Protein AF-A0AA40ER04-F1 (afdb_monomer_lite)

Sequence (169 aa):
MPSSAQPEAAMEPNLLEHGETTNCCTVLLQEVEIYEALRQHPHPNIARYHGCYVGENGGFRGIYLQRYSATLKQRKPAVSEKEKRRLVRGIRDCVAHLHSLGLVHNDLNPSNVMVEGDVAVIIDFDSCRREGAAMGVKGPTPGWGEFTGYATLESDVRNLDQMERYLLG

Secondary structure (DSSP, 8-state):
---------PPPP-------TTTHHHHHHHHHHHHHHHHHS--TTB--EEEEEE-TTS-EEEEEE---SEEHHHHGGG--HHHHHHHHHHHHHHHHHHHHTTEE-S---TTSEEEETTEEEE---TT-EETTPBP-S-PPPTTT----SB--HHHHHHHHHHHHHHHH-

InterPro domains:
  IPR000719 Protein kinase domain [PF00069] (26-130)
  IPR000719 Protein kinase domain [PS50011] (1-169)
  IPR011009 Protein kinase-like domain superfamily [SSF56112] (27-131)
  IPR045133 Serine/threonine-protein kinase/endoribonuclease IRE1/2-like [PTHR13954] (25-133)

Radius of gyration: 17.09 Å; chains: 1; bounding box: 39×37×52 Å

Foldseek 3Di:
DDDDDDDPDDDDDPDDDDDDPPPVVVLQVVLQVVLVVCQVVDDQQAWDWPHWDADPVRHTDGTDTDDADAFQVVCQVPADPVLLVLQLVLLVVVLVSCVVVQKAQQADDRRQWGDHPSHTHGHDSSQIDGFFAFGDPDHYDPPQFDCPRTGHSVGVVSSSVVSSVVRND

pLDDT: mean 84.22, std 20.51, range [30.61, 98.69]

Organism: NCBI:txid314040

Structure (mmCIF, N/CA/C/O backbone):
data_AF-A0AA40ER04-F1
#
_entry.id   AF-A0AA40ER04-F1
#
loop_
_atom_site.group_PDB
_atom_site.id
_atom_site.type_symbol
_atom_site.label_atom_id
_atom_site.label_alt_id
_atom_site.label_comp_id
_atom_site.label_asym_id
_atom_site.label_entity_id
_atom_site.label_seq_id
_atom_site.pdbx_PDB_ins_code
_atom_site.Cartn_x
_atom_site.Cartn_y
_atom_site.Cartn_z
_atom_site.occupancy
_atom_site.B_iso_or_equiv
_atom_site.auth_seq_id
_atom_site.auth_comp_id
_atom_site.auth_asym_id
_atom_site.auth_atom_id
_atom_site.pdbx_PDB_model_num
ATOM 1 N N . MET A 1 1 ? -15.738 19.216 -32.018 1.00 35.31 1 MET A N 1
ATOM 2 C CA . MET A 1 1 ? -14.435 19.479 -31.376 1.00 35.31 1 MET A CA 1
ATOM 3 C C . MET A 1 1 ? -14.650 19.429 -29.870 1.00 35.31 1 MET A C 1
ATOM 5 O O . MET A 1 1 ? -15.203 20.392 -29.349 1.00 35.31 1 MET A O 1
ATOM 9 N N . PRO A 1 2 ? -14.380 18.318 -29.168 1.00 34.62 2 PRO A N 1
ATOM 10 C CA . PRO A 1 2 ? -14.485 18.327 -27.720 1.00 34.62 2 PRO A CA 1
ATOM 11 C C . PRO A 1 2 ? -13.233 18.964 -27.104 1.00 34.62 2 PRO A C 1
ATOM 13 O O . PRO A 1 2 ? -12.128 18.863 -27.628 1.00 34.62 2 PRO A O 1
ATOM 16 N N . SER A 1 3 ? -13.502 19.681 -26.024 1.00 31.41 3 SER A N 1
ATOM 17 C CA . SER A 1 3 ? -12.662 20.610 -25.282 1.00 31.41 3 SER A CA 1
ATOM 18 C C . SER A 1 3 ? -11.473 19.935 -24.589 1.00 31.41 3 SER A C 1
ATOM 20 O O . SER A 1 3 ? -11.616 18.895 -23.949 1.00 31.41 3 SER A O 1
ATOM 22 N N . SER A 1 4 ? -10.303 20.564 -24.705 1.00 38.56 4 SER A N 1
ATOM 23 C CA . SER A 1 4 ? -9.092 20.289 -23.936 1.00 38.56 4 SER A CA 1
ATOM 24 C C . SER A 1 4 ? -9.239 20.841 -22.515 1.00 38.56 4 SER A C 1
ATOM 26 O O . SER A 1 4 ? -8.885 21.989 -22.247 1.00 38.56 4 SER A O 1
ATOM 28 N N . ALA A 1 5 ? -9.776 20.037 -21.601 1.00 35.16 5 ALA A N 1
ATOM 29 C CA . ALA A 1 5 ? -9.676 20.326 -20.176 1.00 35.16 5 ALA A CA 1
ATOM 30 C C . ALA A 1 5 ? -8.281 19.900 -19.686 1.00 35.16 5 ALA A C 1
ATOM 32 O O . ALA A 1 5 ? -7.976 18.710 -19.627 1.00 35.16 5 ALA A O 1
ATOM 33 N N . GLN A 1 6 ? -7.424 20.872 -19.371 1.00 34.06 6 GLN A N 1
ATOM 34 C CA . GLN A 1 6 ? -6.217 20.630 -18.579 1.00 34.06 6 GLN A CA 1
ATOM 35 C C . GLN A 1 6 ? -6.642 20.317 -17.135 1.00 34.06 6 GLN A C 1
ATOM 37 O O . GLN A 1 6 ? -7.456 21.066 -16.590 1.00 34.06 6 GLN A O 1
ATOM 42 N N . PRO A 1 7 ? -6.132 19.257 -16.485 1.00 38.31 7 PRO A N 1
ATOM 43 C CA . PRO A 1 7 ? -6.366 19.077 -15.062 1.00 38.31 7 PRO A CA 1
ATOM 44 C C . PRO A 1 7 ? -5.468 20.048 -14.282 1.00 38.31 7 PRO A C 1
ATOM 46 O O . PRO A 1 7 ? -4.244 19.927 -14.281 1.00 38.31 7 PRO A O 1
ATOM 49 N N . GLU A 1 8 ? -6.094 21.039 -13.646 1.00 38.78 8 GLU A N 1
ATOM 50 C CA . GLU A 1 8 ? -5.449 21.966 -12.717 1.00 38.78 8 GLU A CA 1
ATOM 51 C C . GLU A 1 8 ? -4.882 21.238 -11.482 1.00 38.78 8 GLU A C 1
ATOM 53 O O . GLU A 1 8 ? -5.510 20.344 -10.914 1.00 38.78 8 GLU A O 1
ATOM 58 N N . ALA A 1 9 ? -3.709 21.716 -11.051 1.00 37.84 9 ALA A N 1
ATOM 59 C CA . ALA A 1 9 ? -3.008 21.443 -9.792 1.00 37.84 9 ALA A CA 1
ATOM 60 C C . ALA A 1 9 ? -2.363 20.050 -9.615 1.00 37.84 9 ALA A C 1
ATOM 62 O O . ALA A 1 9 ? -2.684 19.297 -8.695 1.00 37.84 9 ALA A O 1
ATOM 63 N N . ALA A 1 10 ? -1.332 19.767 -10.418 1.00 36.38 10 ALA A N 1
ATOM 64 C CA . ALA A 1 10 ? -0.230 18.912 -9.979 1.00 36.38 10 ALA A CA 1
ATOM 65 C C . ALA A 1 10 ? 0.713 19.751 -9.096 1.00 36.38 10 ALA A C 1
ATOM 67 O O . ALA A 1 10 ? 1.292 20.726 -9.568 1.00 36.38 10 ALA A O 1
ATOM 68 N N . MET A 1 11 ? 0.851 19.409 -7.810 1.00 30.61 11 MET A N 1
ATOM 69 C CA . MET A 1 11 ? 1.989 19.910 -7.035 1.00 30.61 11 MET A CA 1
ATOM 70 C C . MET A 1 11 ? 3.251 19.255 -7.585 1.00 30.61 11 MET A C 1
ATOM 72 O O . MET A 1 11 ? 3.354 18.029 -7.581 1.00 30.61 11 MET A O 1
ATOM 76 N N . GLU A 1 12 ? 4.192 20.072 -8.047 1.00 32.22 12 GLU A N 1
ATOM 77 C CA . GLU A 1 12 ? 5.527 19.626 -8.426 1.00 32.22 12 GLU A CA 1
ATOM 78 C C . GLU A 1 12 ? 6.248 19.069 -7.186 1.00 32.22 12 GLU A C 1
ATOM 80 O O . GLU A 1 12 ? 6.423 19.796 -6.201 1.00 32.22 12 GLU A O 1
ATOM 85 N N . PRO A 1 13 ? 6.673 17.793 -7.175 1.00 35.12 13 PRO A N 1
ATOM 86 C CA . PRO A 1 13 ? 7.616 17.336 -6.176 1.00 35.12 13 PRO A CA 1
ATOM 87 C C . PRO A 1 13 ? 8.986 17.920 -6.527 1.00 35.12 13 PRO A C 1
ATOM 89 O O . PRO A 1 13 ? 9.533 17.685 -7.603 1.00 35.12 13 PRO A O 1
ATOM 92 N N . ASN A 1 14 ? 9.523 18.706 -5.599 1.00 32.12 14 ASN A N 1
ATOM 93 C CA . ASN A 1 14 ? 10.856 19.285 -5.662 1.00 32.12 14 ASN A CA 1
ATOM 94 C C . ASN A 1 14 ? 11.899 18.148 -5.660 1.00 32.12 14 ASN A C 1
ATOM 96 O O . ASN A 1 14 ? 12.243 17.619 -4.602 1.00 32.12 14 ASN A O 1
ATOM 100 N N . LEU A 1 15 ? 12.343 17.716 -6.842 1.00 37.94 15 LEU A N 1
ATOM 101 C CA . LEU A 1 15 ? 13.389 16.709 -6.997 1.00 37.94 15 LEU A CA 1
ATOM 102 C C . LEU A 1 15 ? 14.733 17.417 -7.122 1.00 37.94 15 LEU A C 1
ATOM 104 O O . LEU A 1 15 ? 15.029 18.076 -8.115 1.00 37.94 15 LEU A O 1
ATOM 108 N N . LEU A 1 16 ? 15.503 17.267 -6.048 1.00 34.41 16 LEU A N 1
ATOM 109 C CA . LEU A 1 16 ? 16.890 17.667 -5.895 1.00 34.41 16 LEU A CA 1
ATOM 110 C C . LEU A 1 16 ? 17.686 17.383 -7.174 1.00 34.41 16 LEU A C 1
ATOM 112 O O . LEU A 1 16 ? 17.792 16.244 -7.629 1.00 34.41 16 LEU A O 1
ATOM 116 N N . GLU A 1 17 ? 18.276 18.438 -7.727 1.00 42.50 17 GLU A N 1
ATOM 117 C CA . GLU A 1 17 ? 19.392 18.310 -8.648 1.00 42.50 17 GLU A CA 1
ATOM 118 C C . GLU A 1 17 ? 20.532 17.571 -7.936 1.00 42.50 17 GLU A C 1
ATOM 120 O O . GLU A 1 17 ? 20.844 17.902 -6.791 1.00 42.50 17 GLU A O 1
ATOM 125 N N . HIS A 1 18 ? 21.143 16.615 -8.641 1.00 36.12 18 HIS A N 1
ATOM 126 C CA . HIS A 1 18 ? 22.574 16.263 -8.690 1.00 36.12 18 HIS A CA 1
ATOM 127 C C . HIS A 1 18 ? 22.777 14.738 -8.820 1.00 36.12 18 HIS A C 1
ATOM 129 O O . HIS A 1 18 ? 22.776 13.995 -7.849 1.00 36.12 18 HIS A O 1
ATOM 135 N N . GLY A 1 19 ? 23.011 14.298 -10.064 1.00 36.97 19 GLY A N 1
ATOM 136 C CA . GLY A 1 19 ? 24.136 13.420 -10.407 1.00 36.97 19 GLY A CA 1
ATOM 137 C C . GLY A 1 19 ? 24.206 11.983 -9.878 1.00 36.97 19 GLY A C 1
ATOM 138 O O . GLY A 1 19 ? 25.260 11.625 -9.381 1.00 36.97 19 GLY A O 1
ATOM 139 N N . GLU A 1 20 ? 23.198 11.131 -10.103 1.00 37.19 20 GLU A N 1
ATOM 140 C CA . GLU A 1 20 ? 23.345 9.655 -10.062 1.00 37.19 20 GLU A CA 1
ATOM 141 C C . GLU A 1 20 ? 22.393 8.973 -11.072 1.00 37.19 20 GLU A C 1
ATOM 143 O O . GLU A 1 20 ? 21.400 8.341 -10.721 1.00 37.19 20 GLU A O 1
ATOM 148 N N . THR A 1 21 ? 22.637 9.139 -12.373 1.00 40.69 21 THR A N 1
ATOM 149 C CA . THR A 1 21 ? 21.641 8.845 -13.426 1.00 40.69 21 THR A CA 1
ATOM 150 C C . THR A 1 21 ? 21.500 7.374 -13.844 1.00 40.69 21 THR A C 1
ATOM 152 O O . THR A 1 21 ? 20.601 7.057 -14.623 1.00 40.69 21 THR A O 1
ATOM 155 N N . THR A 1 22 ? 22.317 6.449 -13.330 1.00 39.53 22 THR A N 1
ATOM 156 C CA . THR A 1 22 ? 22.295 5.042 -13.793 1.00 39.53 22 THR A CA 1
ATOM 157 C C . THR A 1 22 ? 21.488 4.104 -12.885 1.00 39.53 22 THR A C 1
ATOM 159 O O . THR A 1 22 ? 20.947 3.115 -13.368 1.00 39.53 22 THR A O 1
ATOM 162 N N . ASN A 1 23 ? 21.360 4.397 -11.584 1.00 46.72 23 ASN A N 1
ATOM 163 C CA . ASN A 1 23 ? 20.699 3.494 -10.625 1.00 46.72 23 ASN A CA 1
ATOM 164 C C . ASN A 1 23 ? 19.205 3.824 -10.425 1.00 46.72 23 ASN A C 1
ATOM 166 O O . ASN A 1 23 ? 18.377 2.927 -10.282 1.00 46.72 23 ASN A O 1
ATOM 170 N N . CYS A 1 24 ? 18.833 5.106 -10.509 1.00 49.16 24 CYS A N 1
ATOM 171 C CA . CYS A 1 24 ? 17.441 5.548 -10.385 1.00 49.16 24 CYS A CA 1
ATOM 172 C C . CYS A 1 24 ? 16.550 5.046 -11.536 1.00 49.16 24 CYS A C 1
ATOM 174 O O . CYS A 1 24 ? 15.403 4.676 -11.303 1.00 49.16 24 CYS A O 1
ATOM 176 N N . CYS A 1 25 ? 17.088 4.955 -12.759 1.00 55.75 25 CYS A N 1
ATOM 177 C CA . CYS A 1 25 ? 16.340 4.506 -13.935 1.00 55.75 25 CYS A CA 1
ATOM 178 C C . CYS A 1 25 ? 15.848 3.053 -13.808 1.00 55.75 25 CYS A C 1
ATOM 180 O O . CYS A 1 25 ? 14.718 2.759 -14.186 1.00 55.75 25 CYS A O 1
ATOM 182 N N . THR A 1 26 ? 16.658 2.147 -13.250 1.00 59.34 26 THR A N 1
ATOM 183 C CA . THR A 1 26 ? 16.305 0.720 -13.133 1.00 59.34 26 THR A CA 1
ATOM 184 C C . THR A 1 26 ? 15.249 0.476 -12.055 1.00 59.34 26 THR A C 1
ATOM 186 O O . THR A 1 26 ? 14.325 -0.305 -12.266 1.00 59.34 26 THR A O 1
ATOM 189 N N . VAL A 1 27 ? 15.357 1.165 -10.913 1.00 60.84 27 VAL A N 1
ATOM 190 C CA . VAL A 1 27 ? 14.390 1.042 -9.808 1.00 60.84 27 VAL A CA 1
ATOM 191 C C . VAL A 1 27 ? 13.018 1.584 -10.221 1.00 60.84 27 VAL A C 1
ATOM 193 O O . VAL A 1 27 ? 12.005 0.947 -9.946 1.00 60.84 27 VAL A O 1
ATOM 196 N N . LEU A 1 28 ? 12.984 2.694 -10.963 1.00 71.19 28 LEU A N 1
ATOM 197 C CA . LEU A 1 28 ? 11.736 3.286 -11.451 1.00 71.19 28 LEU A CA 1
ATOM 198 C C . LEU A 1 28 ? 11.044 2.424 -12.515 1.00 71.19 28 LEU A C 1
ATOM 200 O O . LEU A 1 28 ? 9.823 2.302 -12.494 1.00 71.19 28 LEU A O 1
ATOM 204 N N . LEU A 1 29 ? 11.794 1.791 -13.426 1.00 80.62 29 LEU A N 1
ATOM 205 C CA . LEU A 1 29 ? 11.205 0.868 -14.408 1.00 80.62 29 LEU A CA 1
ATOM 206 C C . LEU A 1 29 ? 10.516 -0.314 -13.725 1.00 80.62 29 LEU A C 1
ATOM 208 O O . LEU A 1 29 ? 9.417 -0.698 -14.115 1.00 80.62 29 LEU A O 1
ATOM 212 N N . GLN A 1 30 ? 11.130 -0.840 -12.669 1.00 84.75 30 GLN A N 1
ATOM 213 C CA . GLN A 1 30 ? 10.554 -1.931 -11.904 1.00 84.75 30 GLN A CA 1
ATOM 214 C C . GLN A 1 30 ? 9.252 -1.537 -11.196 1.00 84.75 30 GLN A C 1
ATOM 216 O O . GLN A 1 30 ? 8.287 -2.298 -11.241 1.00 84.75 30 GLN A O 1
ATOM 221 N N . GLU A 1 31 ? 9.196 -0.365 -10.561 1.00 90.25 31 GLU A N 1
ATOM 222 C CA . GLU A 1 31 ? 7.957 0.104 -9.927 1.00 90.25 31 GLU A CA 1
ATOM 223 C C . GLU A 1 31 ? 6.835 0.281 -10.969 1.00 90.25 31 GLU A C 1
ATOM 225 O O . GLU A 1 31 ? 5.698 -0.144 -10.750 1.00 90.25 31 GLU A O 1
ATOM 230 N N . VAL A 1 32 ? 7.161 0.828 -12.146 1.00 91.12 32 VAL A N 1
ATOM 231 C CA . VAL A 1 32 ? 6.215 0.964 -13.266 1.00 91.12 32 VAL A CA 1
ATOM 232 C C . VAL A 1 32 ? 5.694 -0.395 -13.735 1.00 91.12 32 VAL A C 1
ATOM 234 O O . VAL A 1 32 ? 4.487 -0.546 -13.917 1.00 91.12 32 VAL A O 1
ATOM 237 N N . GLU A 1 33 ? 6.562 -1.395 -13.900 1.00 92.56 33 GLU A N 1
ATOM 238 C CA . GLU A 1 33 ? 6.158 -2.756 -14.282 1.00 92.56 33 GLU A CA 1
ATOM 239 C C . GLU A 1 33 ? 5.182 -3.371 -13.271 1.00 92.56 33 GLU A C 1
ATOM 241 O O . GLU A 1 33 ? 4.193 -3.997 -13.665 1.00 92.56 33 GLU A O 1
ATOM 246 N N . ILE A 1 34 ? 5.418 -3.157 -11.972 1.00 95.62 34 ILE A N 1
ATOM 247 C CA . ILE A 1 34 ? 4.499 -3.598 -10.920 1.00 95.62 34 ILE A CA 1
ATOM 248 C C . ILE A 1 34 ? 3.153 -2.884 -11.052 1.00 95.62 34 ILE A C 1
ATOM 250 O O . ILE A 1 34 ? 2.117 -3.550 -11.063 1.00 95.62 34 ILE A O 1
ATOM 254 N N . TYR A 1 35 ? 3.130 -1.559 -11.203 1.00 95.94 35 TYR A N 1
ATOM 255 C CA . TYR A 1 35 ? 1.871 -0.830 -11.364 1.00 95.94 35 TYR A CA 1
ATOM 256 C C . TYR A 1 35 ? 1.097 -1.237 -12.623 1.00 95.94 35 TYR A C 1
ATOM 258 O O . TYR A 1 35 ? -0.127 -1.363 -12.560 1.00 95.94 35 TYR A O 1
ATOM 266 N N . GLU A 1 36 ? 1.772 -1.491 -13.745 1.00 95.25 36 GLU A N 1
ATOM 267 C CA . GLU A 1 36 ? 1.124 -1.983 -14.966 1.00 95.25 36 GLU A CA 1
ATOM 268 C C . GLU A 1 36 ? 0.555 -3.399 -14.787 1.00 95.25 36 GLU A C 1
ATOM 270 O O . GLU A 1 36 ? -0.543 -3.689 -15.270 1.00 95.25 36 GLU A O 1
ATOM 275 N N . ALA A 1 37 ? 1.232 -4.273 -14.034 1.00 95.69 37 ALA A N 1
ATOM 276 C CA . ALA A 1 37 ? 0.687 -5.582 -13.672 1.00 95.69 37 ALA A CA 1
ATOM 277 C C . ALA A 1 37 ? -0.544 -5.450 -12.756 1.00 95.69 37 ALA A C 1
ATOM 279 O O . ALA A 1 37 ? -1.589 -6.053 -13.013 1.00 95.69 37 ALA A O 1
ATOM 280 N N . LEU A 1 38 ? -0.468 -4.610 -11.720 1.00 97.12 38 LEU A N 1
ATOM 281 C CA . LEU A 1 38 ? -1.578 -4.368 -10.791 1.00 97.12 38 LEU A CA 1
ATOM 282 C C . LEU A 1 38 ? -2.776 -3.698 -11.472 1.00 97.12 38 LEU A C 1
ATOM 284 O O . LEU A 1 38 ? -3.922 -3.954 -11.101 1.00 97.12 38 LEU A O 1
ATOM 288 N N . ARG A 1 39 ? -2.549 -2.894 -12.514 1.00 95.94 39 ARG A N 1
ATOM 289 C CA . ARG A 1 39 ? -3.616 -2.296 -13.328 1.00 95.94 39 ARG A CA 1
ATOM 290 C C . ARG A 1 39 ? -4.491 -3.348 -14.016 1.00 95.94 39 ARG A C 1
ATOM 292 O O . ARG A 1 39 ? -5.684 -3.109 -14.197 1.00 95.94 39 ARG A O 1
ATOM 299 N N . GLN A 1 40 ? -3.926 -4.502 -14.371 1.00 96.75 40 GLN A N 1
ATOM 300 C CA . GLN A 1 40 ? -4.667 -5.628 -14.957 1.00 96.75 40 GLN A CA 1
ATOM 301 C C . GLN A 1 40 ? -5.461 -6.421 -13.905 1.00 96.75 40 GLN A C 1
ATOM 303 O O . GLN A 1 40 ? -6.410 -7.127 -14.248 1.00 96.75 40 GLN A O 1
ATOM 308 N N . HIS A 1 41 ? -5.121 -6.258 -12.624 1.00 97.06 41 HIS A N 1
ATOM 309 C CA . HIS A 1 41 ? -5.730 -6.941 -11.483 1.00 97.06 41 HIS A CA 1
ATOM 310 C C . HIS A 1 41 ? -6.143 -5.931 -10.397 1.00 97.06 41 HIS A C 1
ATOM 312 O O . HIS A 1 41 ? -5.550 -5.908 -9.315 1.00 97.06 41 HIS A O 1
ATOM 318 N N . PRO A 1 42 ? -7.141 -5.067 -10.665 1.00 96.38 42 PRO A N 1
ATOM 319 C CA . PRO A 1 42 ? -7.486 -3.968 -9.771 1.00 96.38 42 PRO A CA 1
ATOM 320 C C . PRO A 1 42 ? -8.032 -4.463 -8.426 1.00 96.38 42 PRO A C 1
ATOM 322 O O . PRO A 1 42 ? -8.833 -5.396 -8.371 1.00 96.38 42 PRO A O 1
ATOM 325 N N . HIS A 1 43 ? -7.665 -3.771 -7.347 1.00 98.31 43 HIS A N 1
ATOM 326 C CA . HIS A 1 43 ? -8.137 -4.048 -5.991 1.00 98.31 43 HIS A CA 1
ATOM 327 C C . HIS A 1 43 ? -8.475 -2.735 -5.260 1.00 98.31 43 HIS A C 1
ATOM 329 O O . HIS A 1 43 ? -7.728 -1.764 -5.400 1.00 98.31 43 HIS A O 1
ATOM 335 N N . PRO A 1 44 ? -9.565 -2.658 -4.467 1.00 97.69 44 PRO A N 1
ATOM 336 C CA . PRO A 1 44 ? -9.982 -1.417 -3.800 1.00 97.69 44 PRO A CA 1
ATOM 337 C C . PRO A 1 44 ? -8.970 -0.881 -2.778 1.00 97.69 44 PRO A C 1
ATOM 339 O O . PRO A 1 44 ? -8.979 0.310 -2.480 1.00 97.69 44 PRO A O 1
ATOM 342 N N . ASN A 1 45 ? -8.101 -1.745 -2.249 1.00 98.56 45 ASN A N 1
ATOM 343 C CA . ASN A 1 45 ? -7.067 -1.382 -1.279 1.00 98.56 45 ASN A CA 1
ATOM 344 C C . ASN A 1 45 ? -5.678 -1.168 -1.911 1.00 98.56 45 ASN A C 1
ATOM 346 O O . ASN A 1 45 ? -4.697 -1.106 -1.179 1.00 98.56 45 ASN A O 1
ATOM 350 N N . ILE A 1 46 ? -5.585 -1.043 -3.240 1.00 98.31 46 ILE A N 1
ATOM 351 C CA . ILE A 1 46 ? -4.358 -0.676 -3.968 1.00 98.31 46 ILE A CA 1
ATOM 352 C C . ILE A 1 46 ? -4.528 0.717 -4.570 1.00 98.31 46 ILE A C 1
ATOM 354 O O . ILE A 1 46 ? -5.604 1.066 -5.064 1.00 98.31 46 ILE A O 1
ATOM 358 N N . ALA A 1 47 ? -3.463 1.516 -4.533 1.00 97.12 47 ALA A N 1
ATOM 359 C CA . ALA A 1 47 ? -3.445 2.835 -5.143 1.00 97.12 47 ALA A CA 1
ATOM 360 C C . ALA A 1 47 ? -3.834 2.770 -6.623 1.00 97.12 47 ALA A C 1
ATOM 362 O O . ALA A 1 47 ? -3.267 2.008 -7.407 1.00 97.12 47 ALA A O 1
ATOM 363 N N . ARG A 1 48 ? -4.798 3.598 -7.033 1.00 96.00 48 ARG A N 1
ATOM 364 C CA . ARG A 1 48 ? -5.181 3.664 -8.442 1.00 96.00 48 ARG A CA 1
ATOM 365 C C . ARG A 1 48 ? -4.064 4.339 -9.232 1.00 96.00 48 ARG A C 1
ATOM 367 O O . ARG A 1 48 ? -3.822 5.535 -9.074 1.00 96.00 48 ARG A O 1
ATOM 374 N N . TYR A 1 49 ? -3.444 3.557 -10.104 1.00 95.88 49 TYR A N 1
ATOM 375 C CA . TYR A 1 49 ? -2.445 4.000 -11.061 1.00 95.88 49 TYR A CA 1
ATOM 376 C C . TYR A 1 49 ? -3.094 4.495 -12.356 1.00 95.88 49 TYR A C 1
ATOM 378 O O . TYR A 1 49 ? -3.935 3.812 -12.946 1.00 95.88 49 TYR A O 1
ATOM 386 N N . HIS A 1 50 ? -2.707 5.695 -12.787 1.00 93.50 50 HIS A N 1
ATOM 387 C CA . HIS A 1 50 ? -3.226 6.353 -13.991 1.00 93.50 50 HIS A CA 1
ATOM 388 C C . HIS A 1 50 ? -2.253 6.287 -15.176 1.00 93.50 50 HIS A C 1
ATOM 390 O O . HIS A 1 50 ? -2.666 6.541 -16.307 1.00 93.50 50 HIS A O 1
ATOM 396 N N . GLY A 1 51 ? -0.989 5.923 -14.944 1.00 91.12 51 GLY A N 1
ATOM 397 C CA . GLY A 1 51 ? 0.051 5.849 -15.972 1.00 91.12 51 GLY A CA 1
ATOM 398 C C . GLY A 1 51 ? 1.350 6.542 -15.560 1.00 91.12 51 GLY A C 1
ATOM 399 O O . GLY A 1 51 ? 1.474 7.085 -14.461 1.00 91.12 51 GLY A O 1
ATOM 400 N N . CYS A 1 52 ? 2.322 6.547 -16.468 1.00 89.00 52 CYS A N 1
ATOM 401 C CA . CYS A 1 52 ? 3.550 7.329 -16.342 1.00 89.00 52 CYS A CA 1
ATOM 402 C C . CYS A 1 52 ? 3.398 8.697 -17.006 1.00 89.00 52 CYS A C 1
ATOM 404 O O . CYS A 1 52 ? 2.771 8.824 -18.058 1.00 89.00 52 CYS A O 1
ATOM 406 N N . TYR A 1 53 ? 4.046 9.707 -16.435 1.00 83.00 53 TYR A N 1
ATOM 407 C CA . TYR A 1 53 ? 4.272 10.980 -17.100 1.00 83.00 53 TYR A CA 1
ATOM 408 C C . TYR A 1 53 ? 5.618 10.940 -17.828 1.00 83.00 53 TYR A C 1
ATOM 410 O O . TYR A 1 53 ? 6.660 10.647 -17.236 1.00 83.00 53 TYR A O 1
ATOM 418 N N . VAL A 1 54 ? 5.586 11.228 -19.126 1.00 81.62 54 VAL A N 1
ATOM 419 C CA . VAL A 1 54 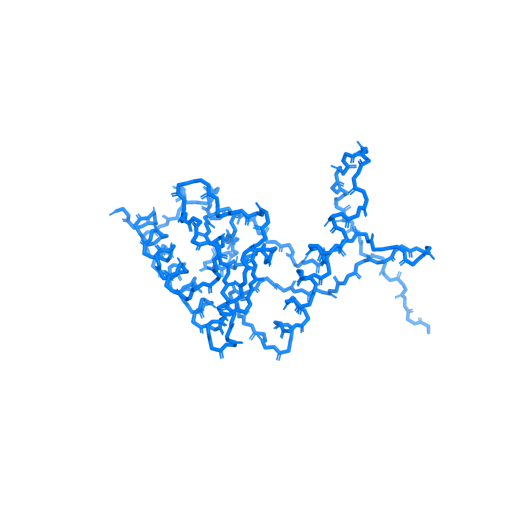? 6.761 11.294 -19.999 1.00 81.62 54 VAL A CA 1
ATOM 420 C C . VAL A 1 54 ? 6.819 12.705 -20.571 1.00 81.62 54 VAL A C 1
ATOM 422 O O . VAL A 1 54 ? 5.822 13.210 -21.081 1.00 81.62 54 VAL A O 1
ATOM 425 N N . GLY A 1 55 ? 7.969 13.364 -20.437 1.00 79.75 55 GLY A N 1
ATOM 426 C CA . GLY A 1 55 ? 8.172 14.711 -20.962 1.00 79.75 55 GLY A CA 1
ATOM 427 C C . GLY A 1 55 ? 8.250 14.732 -22.489 1.00 79.75 55 GLY A C 1
ATOM 428 O O . GLY A 1 55 ? 8.438 13.702 -23.129 1.00 79.75 55 GLY A O 1
ATOM 429 N N . GLU A 1 56 ? 8.186 15.927 -23.076 1.00 82.62 56 GLU A N 1
ATOM 430 C CA . GLU A 1 56 ? 8.221 16.129 -24.537 1.00 82.62 56 GLU A CA 1
ATOM 431 C C . GLU A 1 56 ? 9.463 15.530 -25.221 1.00 82.62 56 GLU A C 1
ATOM 433 O O . GLU A 1 56 ? 9.423 15.163 -26.391 1.00 82.62 56 GLU A O 1
ATOM 438 N N . ASN A 1 57 ? 10.564 15.383 -24.482 1.00 85.12 57 ASN A N 1
ATOM 439 C CA . ASN A 1 57 ? 11.802 14.764 -24.950 1.00 85.12 57 ASN A CA 1
ATOM 440 C C . ASN A 1 57 ? 11.830 13.228 -24.815 1.00 85.12 57 ASN A C 1
ATOM 442 O O . ASN A 1 57 ? 12.885 12.626 -24.999 1.00 85.12 57 ASN A O 1
ATOM 446 N N . GLY A 1 58 ? 10.716 12.593 -24.438 1.00 75.38 58 GLY A N 1
ATOM 447 C CA . GLY A 1 58 ? 10.635 11.151 -24.191 1.00 75.38 58 GLY A CA 1
ATOM 448 C C . GLY A 1 58 ? 11.210 10.701 -22.843 1.00 75.38 58 GLY A C 1
ATOM 449 O O . GLY A 1 58 ? 11.227 9.506 -22.558 1.00 75.38 58 GLY A O 1
ATOM 450 N N . GLY A 1 59 ? 11.675 11.626 -21.997 1.00 77.56 59 GLY A N 1
ATOM 451 C CA . GLY A 1 59 ? 12.213 11.302 -20.676 1.00 77.56 59 GLY A CA 1
ATOM 452 C C . GLY A 1 59 ? 11.113 10.998 -19.659 1.00 77.56 59 GLY A C 1
ATOM 453 O O . GLY A 1 59 ? 10.140 11.747 -19.556 1.00 77.56 59 GLY A O 1
ATOM 454 N N . PHE A 1 60 ? 11.282 9.932 -18.875 1.00 78.88 60 PHE A N 1
ATOM 455 C CA . PHE A 1 60 ? 10.401 9.623 -17.747 1.00 78.88 60 PHE A CA 1
ATOM 456 C C . PHE A 1 60 ? 10.438 10.747 -16.704 1.00 78.88 60 PHE A C 1
ATOM 458 O O . PHE A 1 60 ? 11.505 11.251 -16.350 1.00 78.88 60 PHE A O 1
ATOM 465 N N . ARG A 1 61 ? 9.264 11.150 -16.220 1.00 80.44 61 ARG A N 1
ATOM 466 C CA . ARG A 1 61 ? 9.102 12.230 -15.237 1.00 80.44 61 ARG A CA 1
ATOM 467 C C . ARG A 1 61 ? 8.445 11.769 -13.941 1.00 80.44 61 ARG A C 1
ATOM 469 O O . ARG A 1 61 ? 8.617 12.438 -12.930 1.00 80.44 61 ARG A O 1
ATOM 476 N N . GLY A 1 62 ? 7.712 10.657 -13.955 1.00 82.81 62 GLY A N 1
ATOM 477 C CA . GLY A 1 62 ? 7.118 10.098 -12.744 1.00 82.81 62 GLY A CA 1
ATOM 478 C C . GLY A 1 62 ? 5.942 9.164 -13.003 1.00 82.81 62 GLY A C 1
ATOM 479 O O . GLY A 1 62 ? 5.473 9.014 -14.131 1.00 82.81 62 GLY A O 1
ATOM 480 N N . ILE A 1 63 ? 5.450 8.564 -11.925 1.00 89.69 63 ILE A N 1
ATOM 481 C CA . ILE A 1 63 ? 4.218 7.771 -11.871 1.00 89.69 63 ILE A CA 1
ATOM 482 C C . ILE A 1 63 ? 3.077 8.691 -11.438 1.00 89.69 63 ILE A C 1
ATOM 484 O O . ILE A 1 63 ? 3.221 9.491 -10.513 1.00 89.69 63 ILE A O 1
ATOM 488 N N . TYR A 1 64 ? 1.930 8.575 -12.105 1.00 91.75 64 TYR A N 1
ATOM 489 C CA . TYR A 1 64 ? 0.726 9.320 -11.769 1.00 91.75 64 TYR A CA 1
ATOM 490 C C . TYR A 1 64 ? -0.268 8.421 -11.026 1.00 91.75 64 TYR A C 1
ATOM 492 O O . TYR A 1 64 ? -0.824 7.475 -11.587 1.00 91.75 64 TYR A O 1
ATOM 500 N N . LEU A 1 65 ? -0.484 8.722 -9.743 1.00 94.06 65 LEU A N 1
ATOM 501 C CA . LEU A 1 65 ? -1.389 7.997 -8.850 1.00 94.06 65 LEU A CA 1
ATOM 502 C C . LEU A 1 65 ? -2.569 8.875 -8.432 1.00 94.06 65 LEU A C 1
ATOM 504 O O . LEU A 1 65 ? -2.478 10.102 -8.370 1.00 94.06 65 LEU A O 1
ATOM 508 N N . GLN A 1 66 ? -3.681 8.232 -8.091 1.00 94.81 66 GLN A N 1
ATOM 509 C CA . GLN A 1 66 ? -4.792 8.876 -7.400 1.00 94.81 66 GLN A CA 1
ATOM 510 C C . GLN A 1 66 ? -4.316 9.529 -6.093 1.00 94.81 66 GLN A C 1
ATOM 512 O O . GLN A 1 66 ? -3.587 8.926 -5.307 1.00 94.81 66 GLN A O 1
ATOM 517 N N . ARG A 1 67 ? -4.784 10.753 -5.830 1.00 94.25 67 ARG A N 1
ATOM 518 C CA . ARG A 1 67 ? -4.562 11.431 -4.549 1.00 94.25 67 ARG A CA 1
ATOM 519 C C . ARG A 1 67 ? -5.535 10.909 -3.490 1.00 94.25 67 ARG A C 1
ATOM 521 O O . ARG A 1 67 ? -6.728 10.781 -3.768 1.00 94.25 67 ARG A O 1
ATOM 528 N N . TYR A 1 68 ? -5.014 10.687 -2.285 1.00 95.06 68 TYR A N 1
ATOM 529 C CA . TYR A 1 68 ? -5.752 10.260 -1.093 1.00 95.06 68 TYR A CA 1
ATOM 530 C C . TYR A 1 68 ? -5.539 11.246 0.063 1.00 95.06 68 TYR A C 1
ATOM 532 O O . TYR A 1 68 ? -4.575 12.017 0.057 1.00 95.06 68 TYR A O 1
ATOM 540 N N . SER A 1 69 ? -6.432 11.216 1.050 1.00 94.19 69 SER A N 1
ATOM 541 C CA . SER A 1 69 ? -6.515 12.231 2.108 1.00 94.19 69 SER A CA 1
ATOM 542 C C . SER A 1 69 ? -5.291 12.326 3.031 1.00 94.19 69 SER A C 1
ATOM 544 O O . SER A 1 69 ? -4.756 13.418 3.223 1.00 94.19 69 SER A O 1
ATOM 546 N N . ALA A 1 70 ? -4.858 11.218 3.639 1.00 95.88 70 ALA A N 1
ATOM 547 C CA . ALA A 1 70 ? -3.727 11.200 4.576 1.00 95.88 70 ALA A CA 1
ATOM 548 C C . ALA A 1 70 ? -3.119 9.801 4.704 1.00 95.88 70 ALA A C 1
ATOM 550 O O . ALA A 1 70 ? -3.789 8.806 4.441 1.00 95.88 70 ALA A O 1
ATOM 551 N N . THR A 1 71 ? -1.877 9.713 5.179 1.00 97.56 71 THR A N 1
ATOM 552 C CA . THR A 1 71 ? -1.274 8.422 5.555 1.00 97.56 71 THR A CA 1
ATOM 553 C C . THR A 1 71 ? -1.910 7.868 6.831 1.00 97.56 71 THR A C 1
ATOM 555 O O . THR A 1 71 ? -2.391 8.613 7.694 1.00 97.56 71 THR A O 1
ATOM 558 N N . LEU A 1 72 ? -1.847 6.554 7.016 1.00 96.62 72 LEU A N 1
ATOM 559 C CA . LEU A 1 72 ? -2.286 5.877 8.230 1.00 96.62 72 LEU A CA 1
ATOM 560 C C . LEU A 1 72 ? -1.503 6.372 9.449 1.00 96.62 72 LEU A C 1
ATOM 562 O O . LEU A 1 72 ? -2.093 6.591 10.508 1.00 96.62 72 LEU A O 1
ATOM 566 N N . LYS A 1 73 ? -0.200 6.632 9.283 1.00 95.81 73 LYS A N 1
ATOM 567 C CA . LYS A 1 73 ? 0.657 7.240 10.312 1.00 95.81 73 LYS A CA 1
ATOM 568 C C . LYS A 1 73 ? 0.100 8.571 10.821 1.00 95.81 73 LYS A C 1
ATOM 570 O O . LYS A 1 73 ? 0.073 8.797 12.029 1.00 95.81 73 LYS A O 1
ATOM 575 N N . GLN A 1 74 ? -0.356 9.436 9.916 1.00 95.31 74 GLN A N 1
ATOM 576 C CA . GLN A 1 74 ? -0.956 10.728 10.261 1.00 95.31 74 GLN A CA 1
ATO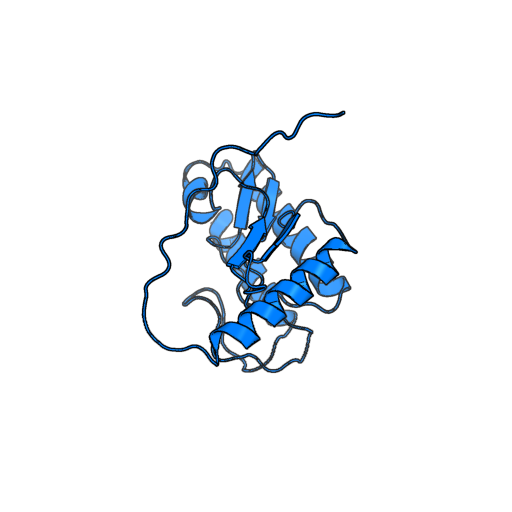M 577 C C . GLN A 1 74 ? -2.365 10.571 10.840 1.00 95.31 74 GLN A C 1
ATOM 579 O O . GLN A 1 74 ? -2.736 11.291 11.765 1.00 95.31 74 GLN A O 1
ATOM 584 N N . ARG A 1 75 ? -3.163 9.641 10.302 1.00 92.69 75 ARG A N 1
ATOM 585 C CA . ARG A 1 75 ? -4.576 9.503 10.667 1.00 92.69 75 ARG A CA 1
ATOM 586 C C . ARG A 1 75 ? -4.781 8.802 12.006 1.00 92.69 75 ARG A C 1
ATOM 588 O O . ARG A 1 75 ? -5.737 9.138 12.703 1.00 92.69 75 ARG A O 1
ATOM 595 N N . LYS A 1 76 ? -3.893 7.874 12.384 1.00 88.50 76 LYS A N 1
ATOM 596 C CA . LYS A 1 76 ? -4.034 6.980 13.549 1.00 88.50 76 LYS A CA 1
ATOM 597 C C . LYS A 1 76 ? -4.563 7.628 14.836 1.00 88.50 76 LYS A C 1
ATOM 599 O O . LYS A 1 76 ? -5.448 7.014 15.430 1.00 88.50 76 LYS A O 1
ATOM 604 N N . PRO A 1 77 ? -4.091 8.808 15.295 1.00 86.12 77 PRO A N 1
ATOM 605 C CA . PRO A 1 77 ? -4.577 9.407 16.543 1.00 86.12 77 PRO A CA 1
ATOM 606 C C . PRO A 1 77 ? -6.088 9.683 16.561 1.00 86.12 77 PRO A C 1
ATOM 608 O O . PRO A 1 77 ? -6.673 9.788 17.633 1.00 86.12 77 PRO A O 1
ATOM 611 N N . ALA A 1 78 ? -6.717 9.789 15.388 1.00 85.50 78 ALA A N 1
ATOM 612 C CA . ALA A 1 78 ? -8.131 10.104 15.218 1.00 85.50 78 ALA A CA 1
ATOM 613 C C . ALA A 1 78 ? -8.989 8.903 14.770 1.00 85.50 78 ALA A C 1
ATOM 615 O O . ALA A 1 78 ? -10.158 9.093 14.444 1.00 85.50 78 ALA A O 1
ATOM 616 N N . VAL A 1 79 ? -8.428 7.688 14.707 1.00 88.94 79 VAL A N 1
ATOM 617 C CA . VAL A 1 79 ? -9.137 6.490 14.224 1.00 88.94 79 VAL A CA 1
ATOM 618 C C . VAL A 1 79 ? -9.792 5.753 15.391 1.00 88.94 79 VAL A C 1
ATOM 620 O O . VAL A 1 79 ? -9.117 5.340 16.337 1.00 88.94 79 VAL A O 1
ATOM 623 N N . SER A 1 80 ? -11.102 5.528 15.306 1.00 92.94 80 SER A N 1
ATOM 624 C CA . SER A 1 80 ? -11.854 4.726 16.276 1.00 92.94 80 SER A CA 1
ATOM 625 C C . SER A 1 80 ? -11.514 3.233 16.200 1.00 92.94 80 SER A C 1
ATOM 627 O O . SER A 1 80 ? -11.077 2.717 15.174 1.00 92.94 80 SER A O 1
ATOM 629 N N . GLU A 1 81 ? -11.819 2.483 17.260 1.00 92.50 81 GLU A N 1
ATOM 630 C CA . GLU A 1 81 ? -11.644 1.020 17.296 1.00 92.50 81 GLU A CA 1
ATOM 631 C C . GLU A 1 81 ? -12.349 0.278 16.157 1.00 92.50 81 GLU A C 1
ATOM 633 O O . GLU A 1 81 ? -11.832 -0.694 15.600 1.00 92.50 81 GLU A O 1
ATOM 638 N N . LYS A 1 82 ? -13.544 0.741 15.780 1.00 93.50 82 LYS A N 1
ATOM 639 C CA . LYS A 1 82 ? -14.305 0.140 14.683 1.00 93.50 82 LYS A CA 1
ATOM 640 C C . LYS A 1 82 ? -13.615 0.383 13.338 1.00 93.50 82 LYS A C 1
ATOM 642 O O . LYS A 1 82 ? -13.579 -0.524 12.511 1.00 93.50 82 LYS A O 1
ATOM 647 N N . GLU A 1 83 ? -13.079 1.582 13.126 1.00 94.88 83 GLU A N 1
ATOM 648 C CA . GLU A 1 83 ? -12.332 1.932 11.915 1.00 94.88 83 GLU A CA 1
ATOM 649 C C . GLU A 1 83 ? -11.003 1.182 11.847 1.00 94.88 83 GLU A C 1
ATOM 651 O O . GLU A 1 83 ? -10.717 0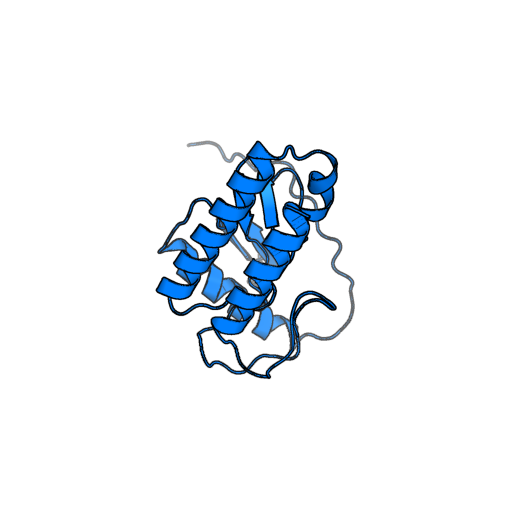.589 10.815 1.00 94.88 83 GLU A O 1
ATOM 656 N N . LYS A 1 84 ? -10.243 1.095 12.947 1.00 95.31 84 LYS A N 1
ATOM 657 C CA . LYS A 1 84 ? -8.985 0.332 13.000 1.00 95.31 84 LYS A CA 1
ATOM 658 C C . LYS A 1 84 ? -9.163 -1.097 12.492 1.00 95.31 84 LYS A C 1
ATOM 660 O O . LYS A 1 84 ? -8.399 -1.539 11.641 1.00 95.31 84 LYS A O 1
ATOM 665 N N . ARG A 1 85 ? -10.212 -1.799 12.938 1.00 95.44 85 ARG A N 1
ATOM 666 C CA . ARG A 1 85 ? -10.523 -3.161 12.464 1.00 95.44 85 ARG A CA 1
ATOM 667 C C . ARG A 1 85 ? -10.850 -3.224 10.970 1.00 95.44 85 ARG A C 1
ATOM 669 O O . ARG A 1 85 ? -10.485 -4.200 10.320 1.00 95.44 85 ARG A O 1
ATOM 676 N N . ARG A 1 86 ? -11.528 -2.209 10.420 1.00 96.56 86 ARG A N 1
ATOM 677 C CA . ARG A 1 86 ? -11.789 -2.125 8.972 1.00 96.56 86 ARG A CA 1
ATOM 678 C C . ARG A 1 86 ? -10.509 -1.868 8.182 1.00 96.56 86 ARG A C 1
ATOM 680 O O . ARG A 1 86 ? -10.285 -2.546 7.188 1.00 96.56 86 ARG A O 1
ATOM 687 N N . LEU A 1 87 ? -9.651 -0.972 8.666 1.00 97.56 87 LEU A N 1
ATOM 688 C CA . LEU A 1 87 ? -8.360 -0.680 8.044 1.00 97.56 87 LEU A CA 1
ATOM 689 C C . LEU A 1 87 ? -7.454 -1.917 8.048 1.00 97.56 87 LEU A C 1
ATOM 691 O O . LEU A 1 87 ? -6.953 -2.285 6.993 1.00 97.56 87 LEU A O 1
ATOM 695 N N . VAL A 1 88 ? -7.316 -2.615 9.184 1.00 97.44 88 VAL A N 1
ATOM 696 C CA . VAL A 1 88 ? -6.560 -3.884 9.264 1.00 97.44 88 VAL A CA 1
ATOM 697 C C . VAL A 1 88 ? -7.081 -4.898 8.246 1.00 97.44 88 VAL A C 1
ATOM 699 O O . VAL A 1 88 ? -6.286 -5.533 7.558 1.00 97.44 88 VAL A O 1
ATOM 702 N N . ARG A 1 89 ? -8.408 -5.041 8.122 1.00 98.00 89 ARG A N 1
ATOM 703 C CA . ARG A 1 89 ? -9.007 -5.942 7.132 1.00 98.00 89 ARG A CA 1
ATOM 704 C C . ARG A 1 89 ? -8.629 -5.545 5.705 1.00 98.00 89 ARG A C 1
ATOM 706 O O . ARG A 1 89 ? -8.137 -6.391 4.978 1.00 98.00 89 ARG A O 1
ATOM 713 N N . GLY A 1 90 ? -8.768 -4.271 5.339 1.00 98.25 90 GLY A N 1
ATOM 714 C CA . GLY A 1 90 ? -8.406 -3.800 3.998 1.00 98.25 90 GLY A CA 1
ATOM 715 C C . GLY A 1 90 ? -6.922 -3.988 3.664 1.00 98.25 90 GLY A C 1
ATOM 716 O O . GLY A 1 90 ? -6.585 -4.354 2.542 1.00 98.25 90 GLY A O 1
ATOM 717 N N . ILE A 1 91 ? -6.027 -3.799 4.641 1.00 98.38 91 ILE A N 1
ATOM 718 C CA . ILE A 1 91 ? -4.588 -4.050 4.455 1.00 98.38 91 ILE A CA 1
ATOM 719 C C . ILE A 1 91 ? -4.338 -5.551 4.239 1.00 98.38 91 ILE A C 1
ATOM 721 O O . ILE A 1 91 ? -3.608 -5.916 3.320 1.00 98.38 91 ILE A O 1
ATOM 725 N N . ARG A 1 92 ? -4.978 -6.429 5.025 1.00 98.44 92 ARG A N 1
ATOM 726 C CA . ARG A 1 92 ? -4.895 -7.890 4.843 1.00 98.44 92 ARG A CA 1
ATOM 727 C C . ARG A 1 92 ? -5.412 -8.336 3.479 1.00 98.44 92 ARG A C 1
ATOM 729 O O . ARG A 1 92 ? -4.732 -9.107 2.811 1.00 98.44 92 ARG A O 1
ATOM 736 N N . ASP A 1 93 ? -6.571 -7.832 3.065 1.00 98.56 93 ASP A N 1
ATOM 737 C CA . ASP A 1 93 ? -7.180 -8.163 1.775 1.00 98.56 93 ASP A CA 1
ATOM 738 C C . ASP A 1 93 ? -6.260 -7.731 0.620 1.00 98.56 93 ASP A C 1
ATOM 740 O O . ASP A 1 93 ? -6.040 -8.489 -0.323 1.00 98.56 93 ASP A O 1
ATOM 744 N N . CYS A 1 94 ? -5.628 -6.556 0.735 1.00 98.50 94 CYS A N 1
ATOM 745 C CA . CYS A 1 94 ? -4.630 -6.099 -0.228 1.00 98.50 94 CYS A CA 1
ATOM 746 C C . CYS A 1 94 ? -3.412 -7.024 -0.309 1.00 98.50 94 CYS A C 1
ATOM 748 O O . CYS A 1 94 ? -2.984 -7.378 -1.405 1.00 98.50 94 CYS A O 1
ATOM 750 N N . VAL A 1 95 ? -2.831 -7.400 0.831 1.00 98.50 95 VAL A N 1
ATOM 751 C CA . VAL A 1 95 ? -1.649 -8.273 0.853 1.00 98.50 95 VAL A CA 1
ATOM 752 C C . VAL A 1 95 ? -1.994 -9.658 0.311 1.00 98.50 95 VAL A C 1
ATOM 754 O O . VAL A 1 95 ? -1.250 -10.182 -0.510 1.00 98.50 95 VAL A O 1
ATOM 757 N N . ALA A 1 96 ? -3.153 -10.214 0.671 1.00 98.69 96 ALA A N 1
ATOM 758 C CA . ALA A 1 96 ? -3.633 -11.473 0.108 1.00 98.69 96 ALA A CA 1
ATOM 759 C C . ALA A 1 96 ? -3.786 -11.396 -1.421 1.00 98.69 96 ALA A C 1
ATOM 761 O O . ALA A 1 96 ? -3.406 -12.330 -2.129 1.00 98.69 96 ALA A O 1
ATOM 762 N N . HIS A 1 97 ? -4.284 -10.268 -1.940 1.00 98.69 97 HIS A N 1
ATOM 763 C CA . HIS A 1 97 ? -4.360 -10.021 -3.379 1.00 98.69 97 HIS A CA 1
ATOM 764 C C . HIS A 1 97 ? -2.972 -9.998 -4.032 1.00 98.69 97 HIS A C 1
ATOM 766 O O . HIS A 1 97 ? -2.758 -10.718 -5.006 1.00 98.69 97 HIS A O 1
ATOM 772 N N . LEU A 1 98 ? -2.006 -9.259 -3.475 1.00 98.50 98 LEU A N 1
ATOM 773 C CA . LEU A 1 98 ? -0.622 -9.241 -3.978 1.00 98.50 98 LEU A CA 1
ATOM 774 C C . LEU A 1 98 ? 0.002 -10.641 -3.977 1.00 98.50 98 LEU A C 1
ATOM 776 O O . LEU A 1 98 ? 0.555 -11.079 -4.987 1.00 98.50 98 LEU A O 1
ATOM 780 N N . HIS A 1 99 ? -0.159 -11.370 -2.875 1.00 98.44 99 HIS A N 1
ATOM 781 C CA . HIS A 1 99 ? 0.370 -12.723 -2.712 1.00 98.44 99 HIS A CA 1
ATOM 782 C C . HIS A 1 99 ? -0.241 -13.688 -3.728 1.00 98.44 99 HIS A C 1
ATOM 784 O O . HIS A 1 99 ? 0.473 -14.514 -4.291 1.00 98.44 99 HIS A O 1
ATOM 790 N N . SER A 1 100 ? -1.530 -13.538 -4.055 1.00 98.50 100 SER A N 1
ATOM 791 C CA . SER A 1 100 ? -2.185 -14.335 -5.104 1.00 98.50 100 SER A CA 1
ATOM 792 C C . SER A 1 100 ? -1.606 -14.104 -6.509 1.00 98.50 100 SER A C 1
ATOM 794 O O . SER A 1 100 ? -1.690 -14.986 -7.361 1.00 98.50 100 SER A O 1
ATOM 796 N N . LEU A 1 101 ? -0.974 -12.947 -6.738 1.00 98.12 101 LEU A N 1
ATOM 797 C CA . LEU A 1 101 ? -0.257 -12.606 -7.971 1.00 98.12 101 LEU A CA 1
ATOM 798 C C . LEU A 1 101 ? 1.233 -12.999 -7.915 1.00 98.12 101 LEU A C 1
ATOM 800 O O . LEU A 1 101 ? 1.981 -12.737 -8.858 1.00 98.12 101 LEU A O 1
ATOM 804 N N . GLY A 1 102 ? 1.685 -13.618 -6.818 1.00 97.88 102 GLY A N 1
ATOM 805 C CA . GLY A 1 102 ? 3.091 -13.942 -6.573 1.00 97.88 102 GLY A CA 1
ATOM 806 C C . GLY A 1 102 ? 3.962 -12.709 -6.318 1.00 97.88 102 GLY A C 1
ATOM 807 O O . GLY A 1 102 ? 5.166 -12.751 -6.584 1.00 97.88 102 GLY A O 1
ATOM 808 N N . LEU A 1 103 ? 3.356 -11.609 -5.861 1.00 98.06 103 LEU A N 1
ATOM 809 C CA . LEU A 1 103 ? 4.021 -10.353 -5.527 1.00 98.06 103 LEU A CA 1
ATOM 810 C C . LEU A 1 103 ? 4.131 -10.185 -4.012 1.00 98.06 103 LEU A C 1
ATOM 812 O O . LEU A 1 103 ? 3.203 -10.499 -3.273 1.00 98.06 103 LEU A O 1
ATOM 816 N N . VAL A 1 104 ? 5.257 -9.637 -3.570 1.00 97.50 104 VAL A N 1
ATOM 817 C CA . VAL A 1 104 ? 5.567 -9.303 -2.177 1.00 97.50 104 VAL A CA 1
ATOM 818 C C . VAL A 1 104 ? 5.828 -7.804 -2.103 1.00 97.50 104 VAL A C 1
ATOM 820 O O . VAL A 1 104 ? 6.594 -7.295 -2.922 1.00 97.50 104 VAL A O 1
ATOM 823 N N . HIS A 1 105 ? 5.216 -7.088 -1.162 1.00 96.50 105 HIS A N 1
ATOM 824 C CA . HIS A 1 105 ? 5.381 -5.637 -1.020 1.00 96.50 105 HIS A CA 1
ATOM 825 C C . HIS A 1 105 ? 6.755 -5.261 -0.440 1.00 96.50 105 HIS A C 1
ATOM 827 O O . HIS A 1 105 ? 7.386 -4.314 -0.907 1.00 96.50 105 HIS A O 1
ATOM 833 N N . ASN A 1 106 ? 7.233 -6.012 0.558 1.00 94.94 106 ASN A N 1
ATOM 834 C CA . ASN A 1 106 ? 8.529 -5.887 1.253 1.00 94.94 106 ASN A CA 1
ATOM 835 C C . ASN A 1 106 ? 8.771 -4.609 2.073 1.00 94.94 106 ASN A C 1
ATOM 837 O O . ASN A 1 106 ? 9.726 -4.572 2.846 1.00 94.94 106 ASN A O 1
ATOM 841 N N . ASP A 1 107 ? 7.952 -3.568 1.931 1.00 95.12 107 ASP A N 1
ATOM 842 C CA . ASP A 1 107 ? 8.068 -2.348 2.749 1.00 95.12 107 ASP A CA 1
ATOM 843 C C . ASP A 1 107 ? 6.722 -1.883 3.322 1.00 95.12 107 ASP A C 1
ATOM 845 O O . ASP A 1 107 ? 6.353 -0.709 3.266 1.00 95.12 107 ASP A O 1
ATOM 849 N N . LEU A 1 108 ? 5.923 -2.831 3.822 1.00 95.69 108 LEU A N 1
ATOM 850 C CA . LEU A 1 108 ? 4.609 -2.511 4.371 1.00 95.69 108 LEU A CA 1
ATOM 851 C C . LEU A 1 108 ? 4.747 -1.809 5.730 1.00 95.69 108 LEU A C 1
ATOM 853 O O . LEU A 1 108 ? 5.144 -2.407 6.729 1.00 95.69 108 LEU A O 1
ATOM 857 N N . ASN A 1 109 ? 4.375 -0.530 5.772 1.00 96.25 109 ASN A N 1
ATOM 858 C CA . ASN A 1 109 ? 4.404 0.297 6.976 1.00 96.25 109 ASN A CA 1
ATOM 859 C C . ASN A 1 109 ? 3.309 1.394 6.933 1.00 96.25 109 ASN A C 1
ATOM 861 O O . ASN A 1 109 ? 2.730 1.639 5.877 1.00 96.25 109 ASN A O 1
ATOM 865 N N . PRO A 1 110 ? 2.985 2.083 8.047 1.00 97.19 110 PRO A N 1
ATOM 866 C CA . PRO A 1 110 ? 1.874 3.036 8.115 1.00 97.19 110 PRO A CA 1
ATOM 867 C C . PRO A 1 110 ? 2.054 4.300 7.273 1.00 97.19 110 PRO A C 1
ATOM 869 O O . PRO A 1 110 ? 1.095 5.051 7.102 1.00 97.19 110 PRO A O 1
ATOM 872 N N . SER A 1 111 ? 3.267 4.588 6.804 1.00 97.19 111 SER A N 1
ATOM 873 C CA . SER A 1 111 ? 3.510 5.675 5.848 1.00 97.19 111 SER A CA 1
ATOM 874 C C . SER A 1 111 ? 3.132 5.247 4.427 1.00 97.19 111 SER A C 1
ATOM 876 O O . SER A 1 111 ? 2.700 6.091 3.652 1.00 97.19 111 SER A O 1
ATOM 878 N N . ASN A 1 112 ? 3.187 3.940 4.143 1.00 97.81 112 ASN A N 1
ATOM 879 C CA . ASN A 1 112 ? 2.877 3.333 2.844 1.00 97.81 112 ASN A CA 1
ATOM 880 C C . ASN A 1 112 ? 1.420 2.838 2.757 1.00 97.81 112 ASN A C 1
ATOM 882 O O . ASN A 1 112 ? 1.039 2.083 1.868 1.00 97.81 112 ASN A O 1
ATOM 886 N N . VAL A 1 113 ? 0.575 3.286 3.689 1.00 98.12 113 VAL A N 1
ATOM 887 C CA . VAL A 1 113 ? -0.872 3.068 3.664 1.00 98.12 113 VAL A CA 1
ATOM 888 C C . VAL A 1 113 ? -1.552 4.426 3.730 1.00 98.12 113 VAL A C 1
ATOM 890 O O . VAL A 1 113 ? -1.409 5.148 4.714 1.00 98.12 113 VAL A O 1
ATOM 893 N N . MET A 1 114 ? -2.316 4.771 2.704 1.00 98.12 114 MET A N 1
ATOM 894 C CA . MET A 1 114 ? -3.218 5.916 2.696 1.00 98.12 114 MET A CA 1
ATOM 895 C C . MET A 1 114 ? -4.568 5.540 3.309 1.00 98.12 114 MET A C 1
ATOM 897 O O . MET A 1 114 ? -4.987 4.383 3.278 1.00 98.12 114 MET A O 1
ATOM 901 N N . VAL A 1 115 ? -5.264 6.528 3.861 1.00 96.38 115 VAL A N 1
ATOM 902 C CA . VAL A 1 115 ? -6.616 6.396 4.403 1.00 96.38 115 VAL A CA 1
ATOM 903 C C . VAL A 1 115 ? -7.530 7.375 3.683 1.00 96.38 115 VAL A C 1
ATOM 905 O O . VAL A 1 115 ? -7.295 8.584 3.711 1.00 96.38 115 VAL A O 1
ATOM 908 N N . GLU A 1 116 ? -8.584 6.844 3.072 1.00 94.12 116 GLU A N 1
ATOM 909 C CA . GLU A 1 116 ? -9.650 7.604 2.421 1.00 94.12 116 GLU A CA 1
ATOM 910 C C . GLU A 1 116 ? -10.990 7.177 3.025 1.00 94.12 116 GLU A C 1
ATOM 912 O O . GLU A 1 116 ? -11.445 6.050 2.831 1.00 94.12 116 GLU A O 1
ATOM 917 N N . GLY A 1 117 ? -11.584 8.042 3.850 1.00 91.38 117 GLY A N 1
ATOM 918 C CA . GLY A 1 117 ? -12.688 7.643 4.725 1.00 91.38 117 GLY A CA 1
ATOM 919 C C . GLY A 1 117 ? -12.273 6.514 5.677 1.00 91.38 117 GLY A C 1
ATOM 920 O O . GLY A 1 117 ? -11.418 6.711 6.543 1.00 91.38 117 GLY A O 1
ATOM 921 N N . ASP A 1 118 ? -12.883 5.338 5.522 1.00 89.50 118 ASP A N 1
ATOM 922 C CA . ASP A 1 118 ? -12.569 4.114 6.268 1.00 89.50 118 ASP A CA 1
ATOM 923 C C . ASP A 1 118 ? -11.880 3.030 5.419 1.00 89.50 118 ASP A C 1
ATOM 925 O O . ASP A 1 118 ? -11.767 1.879 5.855 1.00 89.50 118 ASP A O 1
ATOM 929 N N . VAL A 1 119 ? -11.393 3.404 4.234 1.00 95.81 119 VAL A N 1
ATOM 930 C CA . VAL A 1 119 ? -10.681 2.524 3.307 1.00 95.81 119 VAL A CA 1
ATOM 931 C C . VAL A 1 119 ? -9.177 2.730 3.459 1.00 95.81 119 VAL A C 1
ATOM 933 O O . VAL A 1 119 ? -8.673 3.847 3.339 1.00 95.81 119 VAL A O 1
ATOM 936 N N . ALA A 1 120 ? -8.456 1.637 3.709 1.00 97.94 120 ALA A N 1
ATOM 937 C CA . ALA A 1 120 ? -6.999 1.602 3.641 1.00 97.94 120 ALA A CA 1
ATOM 938 C C . ALA A 1 120 ? -6.553 1.362 2.195 1.00 97.94 120 ALA A C 1
ATOM 940 O O . ALA A 1 120 ? -7.107 0.491 1.525 1.00 97.94 120 ALA A O 1
ATOM 941 N N . VAL A 1 121 ? -5.550 2.092 1.723 1.00 98.56 121 VAL A N 1
ATOM 942 C CA . VAL A 1 121 ? -5.014 1.956 0.366 1.00 98.56 121 VAL A CA 1
ATOM 943 C C . VAL A 1 121 ? -3.496 1.860 0.428 1.00 98.56 121 VAL A C 1
ATOM 945 O O . VAL A 1 121 ? -2.844 2.801 0.867 1.00 98.56 121 VAL A O 1
ATOM 948 N N . ILE A 1 122 ? -2.930 0.735 0.002 1.00 98.50 122 ILE A N 1
ATOM 949 C CA . ILE A 1 122 ? -1.481 0.530 -0.058 1.00 98.50 122 ILE A CA 1
ATOM 950 C C . ILE A 1 122 ? -0.902 1.306 -1.247 1.00 98.50 122 ILE A C 1
ATOM 952 O O . ILE A 1 122 ? -1.455 1.274 -2.352 1.00 98.50 122 ILE A O 1
ATOM 956 N N . ILE A 1 123 ? 0.192 2.019 -0.986 1.00 97.06 123 ILE A N 1
ATOM 957 C CA . ILE A 1 123 ? 0.996 2.803 -1.934 1.00 97.06 123 ILE A CA 1
ATOM 958 C C . ILE A 1 123 ? 2.468 2.365 -1.836 1.00 97.06 123 ILE A C 1
ATOM 960 O O . ILE A 1 123 ? 2.806 1.609 -0.932 1.00 97.06 123 ILE A O 1
ATOM 964 N N . ASP A 1 124 ? 3.328 2.937 -2.686 1.00 94.06 124 ASP A N 1
ATOM 965 C CA . ASP A 1 124 ? 4.794 2.772 -2.657 1.00 94.06 124 ASP A CA 1
ATOM 966 C C . ASP A 1 124 ? 5.231 1.322 -2.920 1.00 94.06 124 ASP A C 1
ATOM 968 O O . ASP A 1 124 ? 5.573 0.555 -2.019 1.00 94.06 124 ASP A O 1
ATOM 972 N N . PHE A 1 125 ? 5.214 0.954 -4.204 1.00 94.56 125 PHE A N 1
ATOM 973 C CA . PHE A 1 125 ? 5.560 -0.388 -4.674 1.00 94.56 125 PHE A CA 1
ATOM 974 C C . PHE A 1 125 ? 7.027 -0.486 -5.125 1.00 94.56 125 PHE A C 1
ATOM 976 O O . PHE A 1 125 ? 7.414 -1.477 -5.745 1.00 94.56 125 PHE A O 1
ATOM 983 N N . ASP A 1 126 ? 7.872 0.486 -4.774 1.00 91.38 126 ASP A N 1
ATOM 984 C CA . ASP A 1 126 ? 9.306 0.510 -5.102 1.00 91.38 126 ASP A CA 1
ATOM 985 C C . ASP A 1 126 ? 10.043 -0.768 -4.685 1.00 91.38 126 ASP A C 1
ATOM 987 O O . ASP A 1 126 ? 10.929 -1.272 -5.385 1.00 91.38 126 ASP A O 1
ATOM 991 N N . SER A 1 127 ? 9.690 -1.287 -3.507 1.00 92.38 127 SER A N 1
ATOM 992 C CA . SER A 1 127 ? 10.271 -2.497 -2.917 1.00 92.38 127 SER A CA 1
ATOM 993 C C . SER A 1 127 ? 9.527 -3.764 -3.342 1.00 92.38 127 SER A C 1
ATOM 995 O O . SER A 1 127 ? 9.929 -4.871 -2.971 1.00 92.38 127 SER A O 1
ATOM 997 N N . CYS A 1 128 ? 8.459 -3.630 -4.132 1.00 94.62 128 CYS A N 1
ATOM 998 C CA . CYS A 1 128 ? 7.632 -4.754 -4.525 1.00 94.62 128 CYS A CA 1
ATOM 999 C C . CYS A 1 128 ? 8.369 -5.645 -5.524 1.00 94.62 128 CYS A C 1
ATOM 1001 O O . CYS A 1 128 ? 8.995 -5.180 -6.480 1.00 94.62 128 CYS A O 1
ATOM 1003 N N . ARG A 1 129 ? 8.344 -6.952 -5.282 1.00 94.06 129 ARG A N 1
ATOM 1004 C CA . ARG A 1 129 ? 9.092 -7.945 -6.058 1.00 94.06 129 ARG A CA 1
ATOM 1005 C C . ARG A 1 129 ? 8.269 -9.215 -6.207 1.00 94.06 129 ARG A C 1
ATOM 1007 O O . ARG A 1 129 ? 7.368 -9.472 -5.415 1.00 94.06 129 ARG A O 1
ATOM 1014 N N . ARG A 1 130 ? 8.624 -10.049 -7.188 1.00 95.88 130 ARG A N 1
ATOM 1015 C CA . ARG A 1 130 ? 8.133 -11.431 -7.222 1.00 95.88 130 ARG A CA 1
ATOM 1016 C C . ARG A 1 130 ? 8.689 -12.209 -6.033 1.00 95.88 130 ARG A C 1
ATOM 1018 O O . ARG A 1 130 ? 9.835 -11.984 -5.641 1.00 95.88 130 ARG A O 1
ATOM 1025 N N . GLU A 1 131 ? 7.903 -13.131 -5.495 1.00 97.12 131 GLU A N 1
ATOM 1026 C CA . GLU A 1 131 ? 8.371 -14.049 -4.456 1.00 97.12 131 GLU A CA 1
ATOM 1027 C C . GLU A 1 131 ? 9.670 -14.759 -4.886 1.00 97.12 131 GLU A C 1
ATOM 1029 O O . GLU A 1 131 ? 9.804 -15.218 -6.023 1.00 97.12 131 GLU A O 1
ATOM 1034 N N . GLY A 1 132 ? 10.649 -14.803 -3.981 1.00 95.69 132 GLY A N 1
ATOM 1035 C CA . GLY A 1 132 ? 11.966 -15.402 -4.197 1.00 95.69 132 GLY A CA 1
ATOM 1036 C C . GLY A 1 132 ? 12.967 -14.524 -4.953 1.00 95.69 132 GLY A C 1
ATOM 1037 O O . GLY A 1 132 ? 14.136 -14.895 -5.053 1.00 95.69 132 GLY A O 1
ATOM 1038 N N . ALA A 1 133 ? 12.566 -13.359 -5.472 1.00 94.12 133 ALA A N 1
ATOM 1039 C CA . ALA A 1 133 ? 13.498 -12.452 -6.137 1.00 94.12 133 ALA A CA 1
ATOM 1040 C C . ALA A 1 133 ? 14.469 -11.808 -5.135 1.00 94.12 133 ALA A C 1
ATOM 1042 O O . ALA A 1 133 ? 14.100 -11.504 -4.000 1.00 94.12 133 ALA A O 1
ATOM 1043 N N . ALA A 1 134 ? 15.707 -11.563 -5.571 1.00 91.81 134 ALA A N 1
ATOM 1044 C CA . ALA A 1 134 ? 16.693 -10.854 -4.765 1.00 91.81 134 ALA A CA 1
ATOM 1045 C C . ALA A 1 134 ? 16.234 -9.414 -4.480 1.00 91.81 134 ALA A C 1
ATOM 1047 O O . ALA A 1 134 ? 15.748 -8.706 -5.369 1.00 91.81 134 ALA A O 1
ATOM 1048 N N . MET A 1 135 ? 16.409 -8.983 -3.235 1.00 88.25 135 MET A N 1
ATOM 1049 C CA . MET A 1 135 ? 16.172 -7.604 -2.831 1.00 88.25 135 MET A CA 1
ATOM 1050 C C . MET A 1 135 ? 17.288 -6.703 -3.364 1.00 88.25 135 MET A C 1
ATOM 1052 O O . MET A 1 135 ? 18.453 -7.094 -3.422 1.00 88.25 135 MET A O 1
ATOM 1056 N N . GLY A 1 136 ? 16.918 -5.486 -3.767 1.00 79.94 136 GLY A N 1
ATOM 1057 C CA . GLY A 1 136 ? 17.875 -4.466 -4.184 1.00 79.94 136 GLY A CA 1
ATOM 1058 C C . GLY A 1 136 ? 18.568 -3.795 -2.995 1.00 79.94 136 GLY A C 1
ATOM 1059 O O . GLY A 1 136 ? 18.572 -4.295 -1.874 1.00 79.94 136 GLY A O 1
ATOM 1060 N N . VAL A 1 137 ? 19.123 -2.607 -3.241 1.00 74.44 137 VAL A N 1
ATOM 1061 C CA . VAL A 1 137 ? 19.820 -1.809 -2.214 1.00 74.44 137 VAL A CA 1
ATOM 1062 C C . VAL A 1 137 ? 18.850 -1.238 -1.164 1.00 74.44 137 VAL A C 1
ATOM 1064 O O . VAL A 1 137 ? 19.247 -0.974 -0.031 1.00 74.44 137 VAL A O 1
ATOM 1067 N N . LYS A 1 138 ? 17.571 -1.053 -1.529 1.00 75.31 138 LYS A N 1
ATOM 1068 C CA . LYS A 1 138 ? 16.509 -0.572 -0.632 1.00 75.31 138 LYS A CA 1
ATOM 1069 C C . LYS A 1 138 ? 16.029 -1.738 0.239 1.00 75.31 138 LYS A C 1
ATOM 1071 O O . LYS A 1 138 ? 15.440 -2.696 -0.260 1.00 75.31 138 LYS A O 1
ATOM 1076 N N . GLY A 1 139 ? 16.323 -1.658 1.533 1.00 77.62 139 GLY A N 1
ATOM 1077 C CA . GLY A 1 139 ? 15.766 -2.550 2.545 1.00 77.62 139 GLY A CA 1
ATOM 1078 C C . GLY A 1 139 ? 14.441 -2.031 3.114 1.00 77.62 139 GLY A C 1
ATOM 1079 O O . GLY A 1 139 ? 14.039 -0.911 2.796 1.00 77.62 139 GLY A O 1
ATOM 1080 N N . PRO A 1 140 ? 13.768 -2.826 3.963 1.00 86.50 140 PRO A N 1
ATOM 1081 C CA . PRO A 1 140 ? 12.545 -2.398 4.632 1.00 86.50 140 PRO A CA 1
ATOM 1082 C C . PRO A 1 140 ? 12.792 -1.187 5.538 1.00 86.50 140 PRO A C 1
ATOM 1084 O O . PRO A 1 140 ? 13.890 -0.995 6.074 1.00 86.50 140 PRO A O 1
ATOM 1087 N N . THR A 1 141 ? 11.744 -0.400 5.762 1.00 89.56 141 THR A N 1
ATOM 1088 C CA . THR A 1 141 ? 11.770 0.738 6.683 1.00 89.56 141 THR A CA 1
ATOM 1089 C C . THR A 1 141 ? 12.249 0.301 8.079 1.00 89.56 141 THR A C 1
ATOM 1091 O O . THR A 1 141 ? 11.723 -0.679 8.626 1.00 89.56 141 THR A O 1
ATOM 1094 N N . PRO A 1 142 ? 13.206 1.023 8.708 1.00 89.62 142 PRO A N 1
ATOM 1095 C CA . PRO A 1 142 ? 13.710 0.680 10.032 1.00 89.62 142 PRO A CA 1
ATOM 1096 C C . PRO A 1 142 ? 12.593 0.495 11.058 1.00 89.62 142 PRO A C 1
ATOM 1098 O O . PRO A 1 142 ? 11.716 1.346 11.225 1.00 89.62 142 PRO A O 1
ATOM 1101 N N . GLY A 1 143 ? 12.643 -0.639 11.752 1.00 90.00 143 GLY A N 1
ATOM 1102 C CA . GLY A 1 143 ? 11.659 -1.006 12.758 1.00 90.00 143 GLY A CA 1
ATOM 1103 C C . GLY A 1 143 ? 10.351 -1.562 12.206 1.00 90.00 143 GLY A C 1
ATOM 1104 O O . GLY A 1 143 ? 9.496 -1.845 13.028 1.00 90.00 143 GLY A O 1
ATOM 1105 N N . TRP A 1 144 ? 10.179 -1.733 10.889 1.00 90.56 144 TRP A N 1
ATOM 1106 C CA . TRP A 1 144 ? 9.001 -2.390 10.299 1.00 90.56 144 TRP A CA 1
ATOM 1107 C C . TRP A 1 144 ? 9.294 -3.757 9.701 1.00 90.56 144 TRP A C 1
ATOM 1109 O O . TRP A 1 144 ? 8.419 -4.609 9.762 1.00 90.56 144 TRP A O 1
ATOM 1119 N N . GLY A 1 145 ? 10.498 -3.998 9.179 1.00 85.31 145 GLY A N 1
ATOM 1120 C CA . GLY A 1 145 ? 10.879 -5.286 8.600 1.00 85.31 145 GLY A CA 1
ATOM 1121 C C . GLY A 1 145 ? 12.356 -5.615 8.782 1.00 85.31 145 GLY A C 1
ATOM 1122 O O . GLY A 1 145 ? 13.146 -4.794 9.246 1.00 85.31 145 GLY A O 1
ATOM 1123 N N . GLU A 1 146 ? 12.716 -6.833 8.392 1.00 85.62 146 GLU A N 1
ATOM 1124 C CA . GLU A 1 146 ? 14.083 -7.347 8.404 1.00 85.62 146 GLU A CA 1
ATOM 1125 C C . GLU A 1 146 ? 14.561 -7.570 6.968 1.00 85.62 146 GLU A C 1
ATOM 1127 O O . GLU A 1 146 ? 13.828 -8.099 6.131 1.00 85.62 146 GLU A O 1
ATOM 1132 N N . PHE A 1 147 ? 15.794 -7.159 6.671 1.00 85.19 147 PHE A N 1
ATOM 1133 C CA . PHE A 1 147 ? 16.389 -7.404 5.365 1.00 85.19 147 PHE A CA 1
ATOM 1134 C C . PHE A 1 147 ? 16.913 -8.841 5.282 1.00 85.19 147 PHE A C 1
ATOM 1136 O O . PHE A 1 147 ? 17.960 -9.163 5.837 1.00 85.19 147 PHE A O 1
ATOM 1143 N N . THR A 1 148 ? 16.200 -9.695 4.554 1.00 83.94 148 THR A N 1
A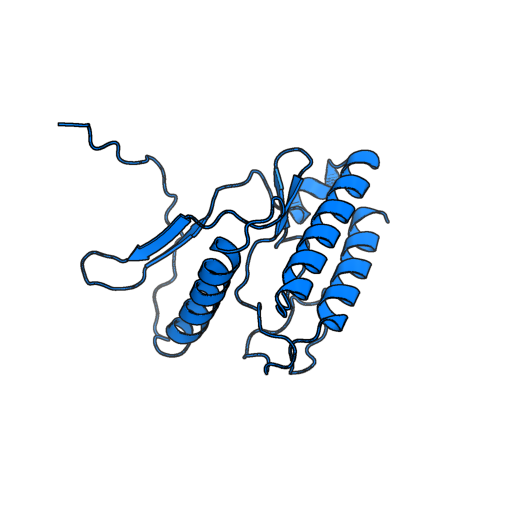TOM 1144 C CA . THR A 1 148 ? 16.545 -11.116 4.354 1.00 83.94 148 THR A CA 1
ATOM 1145 C C . THR A 1 148 ? 17.328 -11.372 3.061 1.00 83.94 148 THR A C 1
ATOM 1147 O O . THR A 1 148 ? 17.695 -12.508 2.770 1.00 83.94 148 THR A O 1
ATOM 1150 N N . GLY A 1 149 ? 17.555 -10.336 2.246 1.00 90.00 149 GLY A N 1
ATOM 1151 C CA . GLY A 1 149 ? 18.178 -10.437 0.922 1.00 90.00 149 GLY A CA 1
ATOM 1152 C C . GLY A 1 149 ? 17.251 -10.931 -0.196 1.00 90.00 149 GLY A C 1
ATOM 1153 O O . GLY A 1 149 ? 17.592 -10.762 -1.364 1.00 90.00 149 GLY A O 1
ATOM 1154 N N . TYR A 1 150 ? 16.070 -11.469 0.128 1.00 93.81 150 TYR A N 1
ATOM 1155 C CA . TYR A 1 150 ? 15.093 -11.976 -0.843 1.00 93.81 150 TYR A CA 1
ATOM 1156 C C . TYR A 1 150 ? 13.662 -11.592 -0.460 1.00 93.81 150 TYR A C 1
ATOM 1158 O O . TYR A 1 150 ? 13.314 -11.542 0.719 1.00 93.81 150 TYR A O 1
ATOM 1166 N N . ALA A 1 151 ? 12.818 -11.368 -1.461 1.00 94.81 151 ALA A N 1
ATOM 1167 C CA . ALA A 1 151 ? 11.397 -11.124 -1.271 1.00 94.81 151 ALA A CA 1
ATOM 1168 C C . ALA A 1 151 ? 10.685 -12.410 -0.832 1.00 94.81 151 ALA A C 1
ATOM 1170 O O . ALA A 1 151 ? 10.743 -13.422 -1.531 1.00 94.81 151 ALA A O 1
ATOM 1171 N N . THR A 1 152 ? 9.995 -12.382 0.308 1.00 95.50 152 THR A N 1
ATOM 1172 C CA . THR A 1 152 ? 9.268 -13.552 0.832 1.00 95.50 152 THR A CA 1
ATOM 1173 C C . THR A 1 152 ? 7.884 -13.151 1.313 1.00 95.50 152 THR A C 1
ATOM 1175 O O . THR A 1 152 ? 7.739 -12.116 1.962 1.00 95.50 152 THR A O 1
ATOM 1178 N N . LEU A 1 153 ? 6.873 -13.985 1.054 1.00 96.44 153 LEU A N 1
ATOM 1179 C CA . LEU A 1 153 ? 5.513 -13.748 1.557 1.00 96.44 153 LEU A CA 1
ATOM 1180 C C . LEU A 1 153 ? 5.504 -13.617 3.088 1.00 96.44 153 LEU A C 1
ATOM 1182 O O . LEU A 1 153 ? 4.765 -12.809 3.644 1.00 96.44 153 LEU A O 1
ATOM 1186 N N . GLU A 1 154 ? 6.382 -14.362 3.766 1.00 95.25 154 GLU A N 1
ATOM 1187 C CA . GLU A 1 154 ? 6.559 -14.297 5.217 1.00 95.25 154 GLU A CA 1
ATOM 1188 C C . GLU A 1 154 ? 6.964 -12.894 5.701 1.00 95.25 154 GLU A C 1
ATOM 1190 O O . GLU A 1 154 ? 6.504 -12.458 6.756 1.00 95.25 154 GLU A O 1
ATOM 1195 N N . SER A 1 155 ? 7.774 -12.153 4.934 1.00 92.81 155 SER A N 1
ATOM 1196 C CA . SER A 1 155 ? 8.124 -10.768 5.271 1.00 92.81 155 SER A CA 1
ATOM 1197 C C . SER A 1 155 ? 6.882 -9.881 5.372 1.00 92.81 155 SER A C 1
ATOM 1199 O O . SER A 1 155 ? 6.698 -9.223 6.398 1.00 92.81 155 SER A O 1
ATOM 1201 N N . ASP A 1 156 ? 5.988 -9.930 4.381 1.00 96.31 156 ASP A N 1
ATOM 1202 C CA . ASP A 1 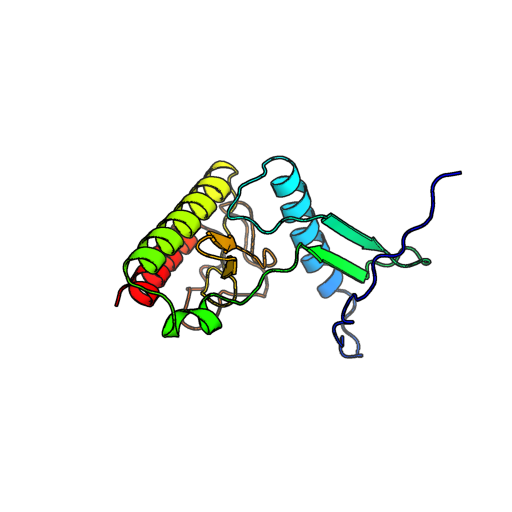156 ? 4.734 -9.168 4.414 1.00 96.31 156 ASP A CA 1
ATOM 1203 C C . ASP A 1 156 ? 3.804 -9.644 5.541 1.00 96.31 156 ASP A C 1
ATOM 1205 O O . ASP A 1 156 ? 3.152 -8.820 6.181 1.00 96.31 156 ASP A O 1
ATOM 1209 N N . VAL A 1 157 ? 3.754 -10.951 5.831 1.00 96.31 157 VAL A N 1
ATOM 1210 C CA . VAL A 1 157 ? 2.965 -11.496 6.955 1.00 96.31 157 VAL A CA 1
ATOM 1211 C C . VAL A 1 157 ? 3.461 -10.938 8.290 1.00 96.31 157 VAL A C 1
ATOM 1213 O O . VAL A 1 157 ? 2.659 -10.483 9.107 1.00 96.31 157 VAL A O 1
ATOM 1216 N N . ARG A 1 158 ? 4.779 -10.876 8.504 1.00 95.00 158 ARG A N 1
ATOM 1217 C CA . ARG A 1 158 ? 5.348 -10.253 9.708 1.00 95.00 158 ARG A CA 1
ATOM 1218 C C . ARG A 1 158 ? 5.027 -8.760 9.778 1.00 95.00 158 ARG A C 1
ATOM 1220 O O . ARG A 1 158 ? 4.660 -8.267 10.849 1.00 95.00 158 ARG A O 1
ATOM 1227 N N . ASN A 1 159 ? 5.108 -8.043 8.654 1.00 94.50 159 ASN A N 1
ATOM 1228 C CA . ASN A 1 159 ? 4.729 -6.629 8.604 1.00 94.50 159 ASN A CA 1
ATOM 1229 C C . ASN A 1 159 ? 3.229 -6.427 8.889 1.00 94.50 159 ASN A C 1
ATOM 1231 O O . ASN A 1 159 ? 2.864 -5.462 9.561 1.00 94.50 159 ASN A O 1
ATOM 1235 N N . LEU A 1 160 ? 2.358 -7.3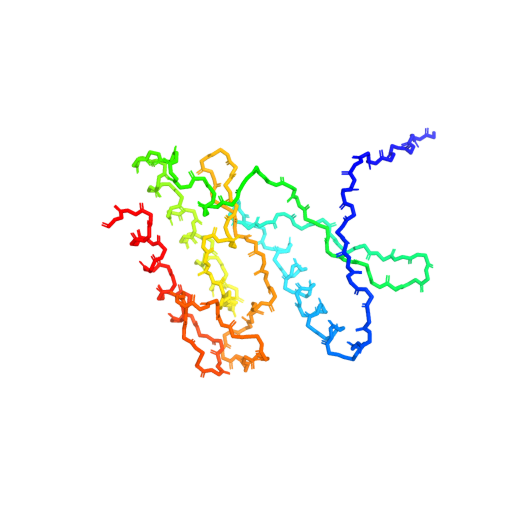32 8.429 1.00 95.69 160 LEU A N 1
ATOM 1236 C CA . LEU A 1 160 ? 0.922 -7.322 8.723 1.00 95.69 160 LEU A CA 1
ATOM 1237 C C . LEU A 1 160 ? 0.643 -7.500 10.215 1.00 95.69 160 LEU A C 1
ATOM 1239 O O . LEU A 1 160 ? -0.129 -6.726 10.785 1.00 95.69 160 LEU A O 1
ATOM 1243 N N . ASP A 1 161 ? 1.284 -8.472 10.861 1.00 95.56 161 ASP A N 1
ATOM 1244 C CA . ASP A 1 161 ? 1.138 -8.685 12.304 1.00 95.56 161 ASP A CA 1
ATOM 1245 C C . ASP A 1 161 ? 1.589 -7.450 13.087 1.00 95.56 161 ASP A C 1
ATOM 1247 O O . ASP A 1 161 ? 0.970 -7.035 14.070 1.00 95.56 161 ASP A O 1
ATOM 1251 N N . GLN A 1 162 ? 2.676 -6.821 12.645 1.00 95.75 162 GLN A N 1
ATOM 1252 C CA . GLN A 1 162 ? 3.140 -5.576 13.232 1.00 95.75 162 GLN A CA 1
ATOM 1253 C C . GLN A 1 162 ? 2.173 -4.409 12.981 1.00 95.75 162 GLN A C 1
ATOM 1255 O O . GLN A 1 162 ? 1.934 -3.615 13.893 1.00 95.75 162 GLN A O 1
ATOM 1260 N N . MET A 1 163 ? 1.581 -4.314 11.790 1.00 95.12 163 MET A N 1
ATOM 1261 C CA . MET A 1 163 ? 0.565 -3.314 11.453 1.00 95.12 163 MET A CA 1
ATOM 1262 C C . MET A 1 163 ? -0.682 -3.461 12.330 1.00 95.12 163 MET A C 1
ATOM 1264 O O . MET A 1 163 ? -1.249 -2.464 12.786 1.00 95.12 163 MET A O 1
ATOM 1268 N N . GLU A 1 164 ? -1.097 -4.697 12.604 1.00 95.44 164 GLU A N 1
ATOM 1269 C CA . GLU A 1 164 ? -2.224 -4.977 13.488 1.00 95.44 164 GLU A CA 1
ATOM 1270 C C . GLU A 1 164 ? -1.931 -4.537 14.924 1.00 95.44 164 GLU A C 1
ATOM 1272 O O . GLU A 1 164 ? -2.731 -3.788 15.488 1.00 95.44 164 GLU A O 1
ATOM 1277 N N . ARG A 1 165 ? -0.765 -4.895 15.483 1.00 95.19 165 ARG A N 1
ATOM 1278 C CA . ARG A 1 165 ? -0.324 -4.402 16.805 1.00 95.19 165 ARG A CA 1
ATOM 1279 C C . ARG A 1 165 ? -0.259 -2.879 16.838 1.00 95.19 165 ARG A C 1
ATOM 1281 O O . ARG A 1 165 ? -0.769 -2.245 17.755 1.00 95.19 165 ARG A O 1
ATOM 1288 N N . TYR A 1 166 ? 0.303 -2.270 15.795 1.00 94.62 166 TYR A N 1
ATOM 1289 C CA . TYR A 1 166 ? 0.374 -0.819 15.679 1.00 94.62 166 TYR A CA 1
ATOM 1290 C C . TYR A 1 166 ? -1.016 -0.181 15.776 1.00 94.62 166 TYR A C 1
ATOM 1292 O O . TYR A 1 166 ? -1.184 0.786 16.521 1.00 94.62 166 TYR A O 1
ATOM 1300 N N . LEU A 1 167 ? -2.019 -0.704 15.066 1.00 93.88 167 LEU A N 1
ATOM 1301 C CA . LEU A 1 167 ? -3.367 -0.134 15.062 1.00 93.88 167 LEU A CA 1
ATOM 1302 C C . LEU A 1 167 ? -4.162 -0.439 16.332 1.00 93.88 167 LEU A C 1
ATOM 1304 O O . LEU A 1 167 ? -4.793 0.477 16.870 1.00 93.88 167 LEU A O 1
ATOM 1308 N N . LEU A 1 168 ? -4.147 -1.688 16.789 1.00 92.81 168 LEU A N 1
ATOM 1309 C CA . LEU A 1 168 ? -5.044 -2.180 17.835 1.00 92.81 168 LEU A CA 1
ATOM 1310 C C . LEU A 1 168 ? -4.493 -2.022 19.259 1.00 92.81 168 LEU A C 1
ATOM 1312 O O . LEU A 1 168 ? -5.304 -1.950 20.178 1.00 92.81 168 LEU A O 1
ATOM 1316 N N . GLY A 1 169 ? -3.177 -1.849 19.429 1.00 82.00 169 GLY A N 1
ATOM 1317 C CA . GLY A 1 169 ? -2.531 -1.762 20.743 1.00 82.00 169 GLY A CA 1
ATOM 1318 C C . GLY A 1 169 ? -2.062 -3.123 21.221 1.00 82.00 169 GLY A C 1
ATOM 1319 O O . GLY A 1 169 ? -2.894 -3.851 21.798 1.00 82.00 169 GLY A O 1
#